Protein AF-A0A060C692-F1 (afdb_monomer_lite)

Sequence (59 aa):
MERYGDPRGQSIDAVVDWIERIPFTETRSYVQRVMENYQVYKMRLSGRVDIAADLVNGR

pLDDT: mean 90.81, std 10.36, range [42.88, 97.44]

Organism: NCBI:txid233795

Structure (mmCIF, N/CA/C/O backbone):
data_AF-A0A060C692-F1
#
_entry.id   AF-A0A060C692-F1
#
loop_
_atom_site.group_PDB
_atom_site.id
_atom_site.type_symbol
_atom_site.label_atom_id
_atom_site.label_alt_id
_atom_site.label_comp_id
_atom_site.label_asym_id
_atom_site.label_entity_id
_atom_site.label_seq_id
_atom_site.pdbx_PDB_ins_code
_atom_site.Cartn_x
_atom_site.Cartn_y
_atom_site.Cartn_z
_atom_site.occupancy
_atom_site.B_iso_or_equiv
_atom_site.auth_seq_id
_atom_site.auth_comp_id
_atom_site.auth_asym_id
_atom_site.auth_atom_id
_atom_site.pdbx_PDB_model_num
ATOM 1 N N . MET A 1 1 ? -2.524 -4.584 -24.124 1.00 42.88 1 MET A N 1
ATOM 2 C CA . MET A 1 1 ? -1.781 -4.804 -22.868 1.00 42.88 1 MET A CA 1
ATOM 3 C C . MET A 1 1 ? -1.889 -3.536 -22.049 1.00 42.88 1 MET A C 1
ATOM 5 O O . MET A 1 1 ? -1.284 -2.540 -22.431 1.00 42.88 1 MET A O 1
ATOM 9 N N . GLU A 1 2 ? -2.688 -3.534 -20.984 1.00 57.06 2 GLU A N 1
ATOM 10 C CA . GLU A 1 2 ? -2.545 -2.486 -19.972 1.00 57.06 2 GLU A CA 1
ATOM 11 C C . GLU A 1 2 ? -1.144 -2.615 -19.389 1.00 57.06 2 GLU A C 1
ATOM 13 O O . GLU A 1 2 ? -0.761 -3.676 -18.906 1.00 57.06 2 GLU A O 1
ATOM 18 N N . ARG A 1 3 ? -0.349 -1.554 -19.524 1.00 56.81 3 ARG A N 1
ATOM 19 C CA . ARG A 1 3 ? 1.096 -1.582 -19.275 1.00 56.81 3 ARG A CA 1
ATOM 20 C C . ARG A 1 3 ? 1.442 -1.909 -17.816 1.00 56.81 3 ARG A C 1
ATOM 22 O O . ARG A 1 3 ? 2.580 -2.276 -17.560 1.00 56.81 3 ARG A O 1
ATOM 29 N N . TYR A 1 4 ? 0.461 -1.828 -16.912 1.00 65.06 4 TYR A N 1
ATOM 30 C CA . TYR A 1 4 ? 0.633 -2.146 -15.499 1.00 65.06 4 TYR A CA 1
ATOM 31 C C . TYR A 1 4 ? -0.507 -2.971 -14.886 1.00 65.06 4 TYR A C 1
ATOM 33 O O . TYR A 1 4 ? -0.227 -3.672 -13.936 1.00 65.06 4 TYR A O 1
ATOM 41 N N . GLY A 1 5 ? -1.731 -3.021 -15.426 1.00 79.50 5 GLY A N 1
ATOM 42 C CA . GLY A 1 5 ? -2.813 -3.844 -14.853 1.00 79.50 5 GLY A CA 1
ATOM 43 C C . GLY A 1 5 ? -3.175 -3.490 -13.399 1.00 79.50 5 GLY A C 1
ATOM 44 O O . GLY A 1 5 ? -2.561 -2.622 -12.779 1.00 79.50 5 GLY A O 1
ATOM 45 N N . ASP A 1 6 ? -4.188 -4.162 -12.858 1.00 87.12 6 ASP A N 1
ATOM 46 C CA . ASP A 1 6 ? -4.668 -3.971 -11.486 1.00 87.12 6 ASP A CA 1
ATOM 47 C C . ASP A 1 6 ? -4.338 -5.208 -10.623 1.00 87.12 6 ASP A C 1
ATOM 49 O O . ASP A 1 6 ? -4.811 -6.308 -10.934 1.00 87.12 6 ASP A O 1
ATOM 53 N N . PRO A 1 7 ? -3.515 -5.081 -9.563 1.00 89.69 7 PRO A N 1
ATOM 54 C CA . PRO A 1 7 ? -3.151 -6.204 -8.702 1.00 89.69 7 PRO A CA 1
ATOM 55 C C . PRO A 1 7 ? -4.264 -6.598 -7.719 1.00 89.69 7 PRO A C 1
ATOM 57 O O . PRO A 1 7 ? -4.151 -7.627 -7.052 1.00 89.69 7 PRO A O 1
ATOM 60 N N . ARG A 1 8 ? -5.336 -5.803 -7.594 1.00 90.38 8 ARG A N 1
ATOM 61 C CA . ARG A 1 8 ? -6.382 -6.043 -6.595 1.00 90.38 8 ARG A CA 1
ATOM 62 C C . ARG A 1 8 ? -7.095 -7.374 -6.831 1.00 90.38 8 ARG A C 1
ATOM 64 O O . ARG A 1 8 ? -7.410 -7.745 -7.959 1.00 90.38 8 ARG A O 1
ATOM 71 N N . GLY A 1 9 ? -7.365 -8.089 -5.742 1.00 91.62 9 GLY A N 1
ATOM 72 C CA . GLY A 1 9 ? -8.002 -9.409 -5.764 1.00 91.62 9 GLY A CA 1
ATOM 73 C C . GLY A 1 9 ? -7.088 -10.566 -6.190 1.00 91.62 9 GLY A C 1
ATOM 74 O O . GLY A 1 9 ? -7.553 -11.704 -6.229 1.00 91.62 9 GLY A O 1
ATOM 75 N N . GLN A 1 10 ? -5.810 -10.310 -6.487 1.00 92.88 10 GLN A N 1
ATOM 76 C CA . GLN A 1 10 ? -4.815 -11.359 -6.726 1.00 92.88 10 GLN A CA 1
ATOM 77 C C . GLN A 1 10 ? -4.210 -11.871 -5.406 1.00 92.88 10 GLN A C 1
ATOM 79 O O . GLN A 1 10 ? -4.537 -11.384 -4.322 1.00 92.88 10 GLN A O 1
ATOM 84 N N . SER A 1 11 ? -3.331 -12.877 -5.479 1.00 95.00 11 SER A N 1
ATOM 85 C CA . SER A 1 11 ? -2.579 -13.326 -4.302 1.00 95.00 11 SER A CA 1
ATOM 86 C C . SER A 1 11 ? -1.676 -12.211 -3.773 1.00 95.00 11 SER A C 1
ATOM 88 O O . SER A 1 11 ? -1.248 -11.334 -4.524 1.00 95.00 11 SER A O 1
ATOM 90 N N . ILE A 1 12 ? -1.341 -12.275 -2.482 1.00 94.19 12 ILE A N 1
ATOM 91 C CA . ILE A 1 12 ? -0.430 -11.305 -1.867 1.00 94.19 12 ILE A CA 1
ATOM 92 C C . ILE A 1 12 ? 0.910 -11.228 -2.613 1.00 94.19 12 ILE A C 1
ATOM 94 O O . ILE A 1 12 ? 1.383 -10.129 -2.884 1.00 94.19 12 ILE A O 1
ATOM 98 N N . ASP A 1 13 ? 1.457 -12.368 -3.041 1.00 94.81 13 ASP A N 1
ATOM 99 C CA . ASP A 1 13 ? 2.707 -12.421 -3.807 1.00 94.81 13 ASP A CA 1
ATOM 100 C C . ASP A 1 13 ? 2.579 -11.691 -5.149 1.00 94.81 13 ASP A C 1
ATOM 102 O O . ASP A 1 13 ? 3.454 -10.915 -5.522 1.00 94.81 13 ASP A O 1
ATOM 106 N N . ALA A 1 14 ? 1.453 -11.857 -5.851 1.00 94.06 14 ALA A N 1
ATOM 107 C CA . ALA A 1 14 ? 1.220 -11.172 -7.118 1.00 94.06 14 ALA A CA 1
ATOM 108 C C . ALA A 1 14 ? 1.104 -9.649 -6.941 1.00 94.06 14 ALA A C 1
ATOM 110 O O . ALA A 1 14 ? 1.598 -8.899 -7.788 1.00 94.06 14 ALA A O 1
ATOM 111 N N . VAL A 1 15 ? 0.495 -9.191 -5.839 1.00 93.75 15 VAL A N 1
ATOM 112 C CA . VAL A 1 15 ? 0.431 -7.763 -5.486 1.00 93.75 15 VAL A CA 1
ATOM 113 C C . VAL A 1 15 ? 1.816 -7.212 -5.164 1.00 93.75 15 VAL A C 1
ATOM 115 O O . VAL A 1 15 ? 2.188 -6.156 -5.675 1.00 93.75 15 VAL A O 1
ATOM 118 N N . VAL A 1 16 ? 2.602 -7.924 -4.356 1.00 94.19 16 VAL A N 1
ATOM 119 C CA . VAL A 1 16 ? 3.968 -7.511 -4.006 1.00 94.19 16 VAL A CA 1
ATOM 120 C C . VAL A 1 16 ? 4.845 -7.460 -5.256 1.00 94.19 16 VAL A C 1
ATOM 122 O O . VAL A 1 16 ? 5.452 -6.427 -5.533 1.00 94.19 16 VAL A O 1
ATOM 125 N N . ASP A 1 17 ? 4.831 -8.504 -6.083 1.00 94.75 17 ASP A N 1
ATOM 126 C CA . ASP A 1 17 ? 5.582 -8.527 -7.336 1.00 94.75 17 ASP A CA 1
ATOM 127 C C . ASP A 1 17 ? 5.135 -7.420 -8.299 1.00 94.75 17 ASP A C 1
ATOM 129 O O . ASP A 1 17 ? 5.919 -6.931 -9.112 1.00 94.75 17 ASP A O 1
ATOM 133 N N . TRP A 1 18 ? 3.859 -7.030 -8.277 1.00 93.50 18 TRP A N 1
ATOM 134 C CA . TRP A 1 18 ? 3.369 -5.900 -9.062 1.00 93.50 18 TRP A CA 1
ATOM 135 C C . TRP A 1 18 ? 3.998 -4.580 -8.603 1.00 93.50 18 TRP A C 1
ATOM 137 O O . TRP A 1 18 ? 4.488 -3.822 -9.443 1.00 93.50 18 TRP A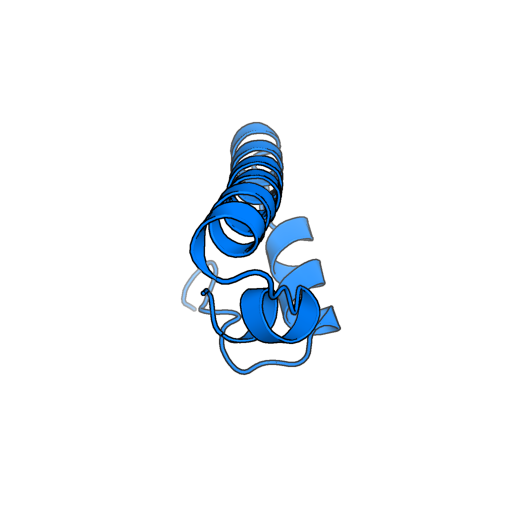 O 1
ATOM 147 N N . ILE A 1 19 ? 4.068 -4.339 -7.288 1.00 93.50 19 ILE A N 1
ATOM 148 C CA . ILE A 1 19 ? 4.744 -3.164 -6.715 1.00 93.50 19 ILE A CA 1
ATOM 149 C C . ILE A 1 19 ? 6.232 -3.179 -7.102 1.00 93.50 19 ILE A C 1
ATOM 151 O O . ILE A 1 19 ? 6.766 -2.173 -7.571 1.00 93.50 19 ILE A O 1
ATOM 155 N N . GLU A 1 20 ? 6.895 -4.331 -6.989 1.00 94.56 20 GLU A N 1
ATOM 156 C CA . GLU A 1 20 ? 8.318 -4.487 -7.321 1.00 94.56 20 GLU A CA 1
ATOM 157 C C . GLU A 1 20 ? 8.622 -4.385 -8.826 1.00 94.56 20 GLU A C 1
ATOM 159 O O . GLU A 1 20 ? 9.758 -4.115 -9.226 1.00 94.56 20 GLU A O 1
ATOM 164 N N . ARG A 1 21 ? 7.613 -4.539 -9.688 1.00 93.62 21 ARG A N 1
ATOM 165 C CA . ARG A 1 21 ? 7.736 -4.341 -11.140 1.00 93.62 21 ARG A CA 1
ATOM 166 C C . ARG A 1 21 ? 7.649 -2.877 -11.572 1.00 93.62 21 ARG A C 1
ATOM 168 O O . ARG A 1 21 ? 7.954 -2.586 -12.728 1.00 93.62 21 ARG A O 1
ATOM 175 N N . ILE A 1 22 ? 7.285 -1.948 -10.681 1.00 92.75 22 ILE A N 1
ATOM 176 C CA . ILE A 1 22 ? 7.248 -0.512 -10.993 1.00 92.75 22 ILE A CA 1
ATOM 177 C C . ILE A 1 22 ? 8.663 -0.047 -11.392 1.00 92.75 22 ILE A C 1
ATOM 179 O O . ILE A 1 22 ? 9.579 -0.118 -10.565 1.00 92.75 22 ILE A O 1
ATOM 183 N N . PRO A 1 23 ? 8.873 0.444 -12.632 1.00 94.44 23 PRO A N 1
ATOM 184 C CA . PRO A 1 23 ? 10.215 0.730 -13.148 1.00 94.44 23 PRO A CA 1
ATOM 185 C C . PRO A 1 23 ? 10.822 2.011 -12.566 1.00 94.44 23 PRO A C 1
ATOM 187 O O . PRO A 1 23 ? 12.038 2.181 -12.571 1.00 94.44 23 PRO A O 1
ATOM 190 N N . PHE A 1 24 ? 9.984 2.915 -12.060 1.00 95.56 24 PHE A N 1
ATOM 191 C CA . PHE A 1 24 ? 10.418 4.159 -11.440 1.00 95.56 24 PHE A CA 1
ATOM 192 C C . PHE A 1 24 ? 10.573 3.956 -9.932 1.00 95.56 24 PHE A C 1
ATOM 194 O O . PHE A 1 24 ? 9.582 3.808 -9.214 1.00 95.56 24 PHE A O 1
ATOM 201 N N . THR A 1 25 ? 11.814 3.969 -9.443 1.00 96.44 25 THR A N 1
ATOM 202 C CA . THR A 1 25 ? 12.124 3.759 -8.018 1.00 96.44 25 THR A CA 1
ATOM 203 C C . THR A 1 25 ? 11.390 4.747 -7.117 1.00 96.44 25 THR A C 1
ATOM 205 O O . THR A 1 25 ? 10.839 4.344 -6.100 1.00 96.44 25 THR A O 1
ATOM 208 N N . GLU A 1 26 ? 11.310 6.019 -7.517 1.00 97.31 26 GLU A N 1
ATOM 209 C CA . GLU A 1 26 ? 10.563 7.043 -6.779 1.00 97.31 26 GLU A CA 1
ATOM 210 C C . GLU A 1 26 ? 9.092 6.647 -6.599 1.00 97.31 26 GLU A C 1
ATOM 212 O O . GLU A 1 26 ? 8.565 6.699 -5.489 1.00 97.31 26 GLU A O 1
ATOM 217 N N . THR A 1 27 ? 8.447 6.165 -7.666 1.00 96.19 27 THR A N 1
ATOM 218 C CA . THR A 1 27 ? 7.054 5.708 -7.624 1.00 96.19 27 THR A CA 1
ATOM 219 C C . THR A 1 27 ? 6.892 4.468 -6.746 1.00 96.19 27 THR A C 1
ATOM 221 O O . THR A 1 27 ? 5.948 4.402 -5.963 1.00 96.19 27 THR A O 1
ATOM 224 N N . ARG A 1 28 ? 7.821 3.507 -6.811 1.00 95.81 28 ARG A N 1
ATOM 225 C CA . ARG A 1 28 ? 7.793 2.310 -5.955 1.00 95.81 28 ARG A CA 1
ATOM 226 C C . ARG A 1 28 ? 7.911 2.672 -4.477 1.00 95.81 28 ARG A C 1
ATOM 228 O O . ARG A 1 28 ? 7.082 2.254 -3.672 1.00 95.81 28 ARG A O 1
ATOM 235 N N . SER A 1 29 ? 8.901 3.494 -4.130 1.00 97.44 29 SER A N 1
ATOM 236 C CA . SER A 1 29 ? 9.102 3.963 -2.758 1.00 97.44 29 SER A CA 1
ATOM 237 C C . SER A 1 29 ? 7.924 4.796 -2.261 1.00 97.44 29 SER A C 1
ATOM 239 O O . SER A 1 29 ? 7.560 4.705 -1.091 1.00 97.44 29 SER A O 1
ATOM 241 N N . TYR A 1 30 ? 7.302 5.590 -3.137 1.00 96.62 30 TYR A N 1
ATOM 242 C CA . TYR A 1 30 ? 6.090 6.329 -2.801 1.00 96.62 30 TYR A CA 1
ATOM 243 C C . TYR A 1 30 ? 4.940 5.385 -2.427 1.00 96.62 30 TYR A C 1
ATOM 245 O O . TYR A 1 30 ? 4.352 5.547 -1.360 1.00 96.62 30 TYR A O 1
ATOM 253 N N . VAL A 1 31 ? 4.659 4.366 -3.248 1.00 94.44 31 VAL A N 1
ATOM 254 C CA . VAL A 1 31 ? 3.604 3.374 -2.972 1.00 94.44 31 VAL A CA 1
ATOM 255 C C . VAL A 1 31 ? 3.854 2.653 -1.646 1.00 94.44 31 VAL A C 1
ATOM 257 O O . VAL A 1 31 ? 2.951 2.596 -0.814 1.00 94.44 31 VAL A O 1
ATOM 260 N N . GLN A 1 32 ? 5.079 2.173 -1.410 1.00 94.50 32 GLN A N 1
ATOM 261 C CA . GLN A 1 32 ? 5.446 1.497 -0.159 1.00 94.50 32 GLN A CA 1
ATOM 262 C C . GLN A 1 32 ? 5.188 2.394 1.066 1.00 94.50 32 GLN A C 1
ATOM 264 O O . GLN A 1 32 ? 4.487 1.985 1.989 1.00 94.50 32 GLN A O 1
ATOM 269 N N . ARG A 1 33 ? 5.636 3.659 1.036 1.00 96.88 33 ARG A N 1
ATOM 270 C CA . ARG A 1 33 ? 5.413 4.624 2.132 1.00 96.88 33 ARG A CA 1
ATOM 271 C C . ARG A 1 33 ? 3.941 4.968 2.353 1.00 96.88 33 ARG A C 1
ATOM 273 O O . ARG A 1 33 ? 3.522 5.171 3.491 1.00 96.88 33 ARG A O 1
ATOM 280 N N . VAL A 1 34 ? 3.148 5.081 1.286 1.00 95.44 34 VAL A N 1
ATOM 281 C CA . VAL A 1 34 ? 1.702 5.332 1.399 1.00 95.44 34 VAL A CA 1
ATOM 282 C C . VAL A 1 34 ? 1.013 4.154 2.080 1.00 95.44 34 VAL A C 1
ATOM 284 O O . VAL A 1 34 ? 0.233 4.378 3.005 1.00 95.44 34 VAL A O 1
ATOM 287 N N . MET A 1 35 ? 1.341 2.920 1.687 1.00 93.38 35 MET A N 1
ATOM 288 C CA . MET A 1 35 ? 0.775 1.723 2.312 1.00 93.38 35 MET A CA 1
ATOM 289 C C . MET A 1 35 ? 1.193 1.599 3.780 1.00 93.38 35 MET A C 1
ATOM 291 O O . MET A 1 35 ? 0.342 1.344 4.627 1.00 93.38 35 MET A O 1
ATOM 295 N N . GLU A 1 36 ? 2.458 1.862 4.117 1.00 93.75 36 GLU A N 1
ATOM 296 C CA . GLU A 1 36 ? 2.923 1.900 5.512 1.00 93.75 36 GLU A CA 1
ATOM 297 C C . GLU A 1 36 ? 2.143 2.926 6.349 1.00 93.75 36 GLU A C 1
ATOM 299 O O . GLU A 1 36 ? 1.606 2.600 7.411 1.00 93.75 36 GLU A O 1
ATOM 304 N N . ASN A 1 37 ? 2.017 4.160 5.853 1.00 95.69 37 ASN A N 1
ATOM 305 C CA . ASN A 1 37 ? 1.283 5.218 6.546 1.00 95.69 37 ASN A CA 1
ATOM 306 C C . ASN A 1 37 ? -0.200 4.883 6.699 1.00 95.69 37 ASN A C 1
ATOM 308 O O . ASN A 1 37 ? -0.786 5.146 7.752 1.00 95.69 37 ASN A O 1
ATOM 312 N N . TYR A 1 38 ? -0.813 4.293 5.674 1.00 94.69 38 TYR A N 1
ATOM 313 C CA . TYR A 1 38 ? -2.208 3.883 5.729 1.00 94.69 38 TYR A CA 1
ATOM 314 C C . TYR A 1 38 ? -2.462 2.935 6.908 1.00 94.69 38 TYR A C 1
ATOM 316 O O . TYR A 1 38 ? -3.392 3.159 7.687 1.00 94.69 38 TYR A O 1
ATOM 324 N N . GLN A 1 39 ? -1.589 1.945 7.114 1.00 94.88 39 GLN A N 1
ATOM 325 C CA . GLN A 1 39 ? -1.716 0.997 8.224 1.00 94.88 39 GLN A CA 1
ATOM 326 C C . GLN A 1 39 ? -1.615 1.684 9.593 1.00 94.88 39 GLN A C 1
ATOM 328 O O . GLN A 1 39 ? -2.373 1.366 10.513 1.00 94.88 39 GLN A O 1
ATOM 333 N N . VAL A 1 40 ? -0.750 2.697 9.725 1.00 95.44 40 VAL A N 1
ATOM 334 C CA . VAL A 1 40 ? -0.654 3.518 10.945 1.00 95.44 40 VAL A CA 1
ATOM 335 C C . VAL A 1 40 ? -1.970 4.249 11.224 1.00 95.44 40 VAL A C 1
ATOM 337 O O . VAL A 1 40 ? -2.458 4.239 12.358 1.00 95.44 40 VAL A O 1
ATOM 340 N N . TYR A 1 41 ? -2.566 4.878 10.209 1.00 95.69 41 TYR A N 1
ATOM 341 C CA . TYR A 1 41 ? -3.835 5.588 10.375 1.00 95.69 41 TYR A CA 1
ATOM 342 C C . TYR A 1 41 ? -4.995 4.638 10.669 1.00 95.69 41 TYR A C 1
ATOM 344 O O . TYR A 1 41 ? -5.793 4.909 11.567 1.00 95.69 41 TYR A O 1
ATOM 352 N N . LYS A 1 42 ? -5.065 3.500 9.978 1.00 94.81 42 LYS A N 1
ATOM 353 C CA . LYS A 1 42 ? -6.098 2.489 10.204 1.00 94.81 42 LYS A CA 1
ATOM 354 C C . LYS A 1 42 ? -6.037 1.911 11.614 1.00 94.81 42 LYS A C 1
ATOM 356 O O . LYS A 1 42 ? -7.084 1.799 12.258 1.00 94.81 42 LYS A O 1
ATOM 361 N N . MET A 1 43 ? -4.836 1.647 12.134 1.00 95.88 43 MET A N 1
ATOM 362 C CA . MET A 1 43 ? -4.643 1.244 13.529 1.00 95.88 43 MET A CA 1
ATOM 363 C C . MET A 1 43 ? -5.190 2.300 14.493 1.00 95.88 43 MET A C 1
ATOM 365 O O . MET A 1 43 ? -5.951 1.977 15.399 1.00 95.88 43 MET A O 1
ATOM 369 N N . ARG A 1 44 ? -4.843 3.575 14.285 1.00 96.25 44 ARG A N 1
ATOM 370 C CA . ARG A 1 44 ? -5.285 4.672 15.163 1.00 96.25 44 ARG A CA 1
ATOM 371 C C . ARG A 1 44 ? -6.801 4.872 15.161 1.00 96.25 44 ARG A C 1
ATOM 373 O O . ARG A 1 44 ? -7.351 5.247 16.190 1.00 96.25 44 ARG A O 1
ATOM 380 N N . LEU A 1 45 ? -7.461 4.650 14.025 1.00 95.62 45 LEU A N 1
ATOM 381 C CA . LEU A 1 45 ? -8.899 4.895 13.867 1.00 95.62 45 LEU A CA 1
ATOM 382 C C . LEU A 1 45 ? -9.770 3.689 14.230 1.00 95.62 45 LEU A C 1
ATOM 384 O O . LEU A 1 45 ? -10.862 3.868 14.759 1.00 95.62 45 LEU A O 1
ATOM 388 N N . SER A 1 46 ? -9.318 2.471 13.926 1.00 95.19 46 SER A N 1
ATOM 389 C CA . SER A 1 46 ? -10.128 1.251 14.069 1.00 95.19 46 SER A CA 1
ATOM 390 C C . SER A 1 46 ? -9.608 0.267 15.119 1.00 95.19 46 SER A C 1
ATOM 392 O O . SER A 1 46 ? -10.312 -0.682 15.464 1.00 95.19 46 SER A O 1
ATOM 394 N N . GLY A 1 47 ? -8.377 0.452 15.611 1.00 95.25 47 GLY A N 1
ATOM 395 C CA . GLY A 1 47 ? -7.706 -0.489 16.513 1.00 95.25 47 GLY A CA 1
ATOM 396 C C . GLY A 1 47 ? -7.369 -1.840 15.872 1.00 95.25 47 GLY A C 1
ATOM 397 O O . GLY A 1 47 ? -7.041 -2.787 16.584 1.00 95.25 47 GLY A O 1
ATOM 398 N N . ARG A 1 48 ? -7.499 -1.966 14.544 1.00 91.94 48 ARG A N 1
ATOM 399 C CA . ARG A 1 48 ? -7.297 -3.208 13.790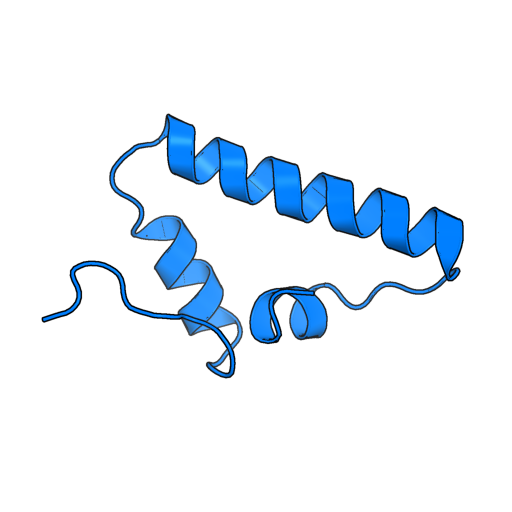 1.00 91.94 48 ARG A CA 1
ATOM 400 C C . ARG A 1 48 ? -6.498 -2.948 12.520 1.00 91.94 48 ARG A C 1
ATOM 402 O O . ARG A 1 48 ? -6.628 -1.898 11.901 1.00 91.94 48 ARG A O 1
ATOM 409 N N . VAL A 1 49 ? -5.690 -3.930 12.139 1.00 93.31 49 VAL A N 1
ATOM 410 C CA . VAL A 1 49 ? -4.796 -3.895 10.977 1.00 93.31 49 VAL A CA 1
ATOM 411 C C . VAL A 1 49 ? -4.766 -5.301 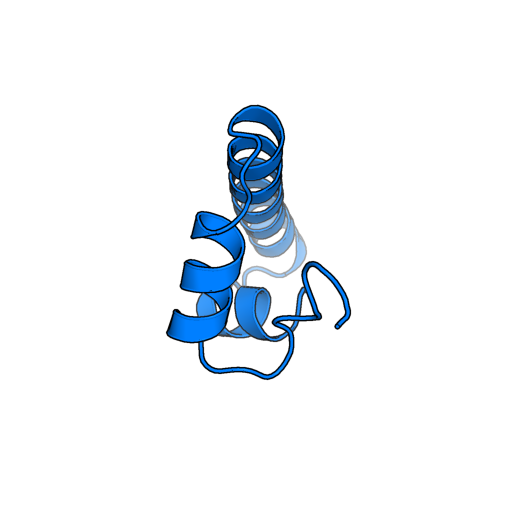10.388 1.00 93.31 49 VAL A C 1
ATOM 413 O O . VAL A 1 49 ? -4.632 -6.265 11.142 1.00 93.31 49 VAL A O 1
ATOM 416 N N . ASP A 1 50 ? -4.888 -5.416 9.068 1.00 94.00 50 ASP A N 1
ATOM 417 C CA . ASP A 1 50 ? -4.662 -6.664 8.337 1.00 94.00 50 ASP A CA 1
ATOM 418 C C . ASP A 1 50 ? -3.929 -6.339 7.037 1.00 94.00 50 ASP A C 1
ATOM 420 O O 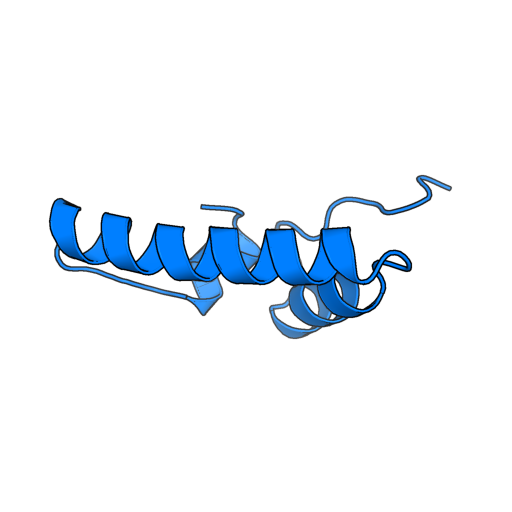. ASP A 1 50 ? -4.525 -6.112 5.988 1.00 94.00 50 ASP A O 1
ATOM 424 N N . ILE A 1 51 ? -2.602 -6.286 7.130 1.00 91.88 51 ILE A N 1
ATOM 425 C CA . ILE 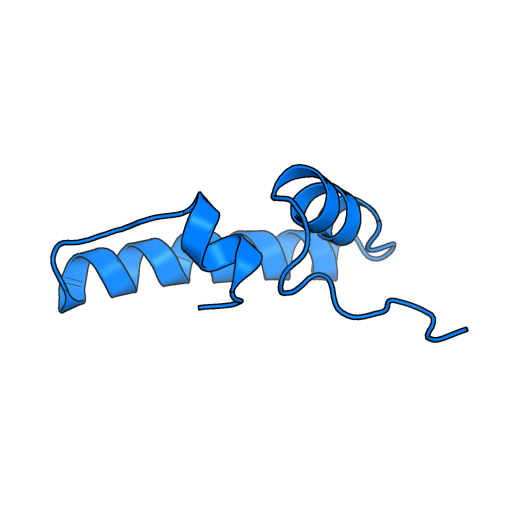A 1 51 ? -1.737 -5.808 6.048 1.00 91.88 51 ILE A CA 1
ATOM 426 C C . ILE A 1 51 ? -1.948 -6.626 4.768 1.00 91.88 51 ILE A C 1
ATOM 428 O O . ILE A 1 51 ? -2.004 -6.060 3.679 1.00 91.88 51 ILE A O 1
ATOM 432 N N . ALA A 1 52 ? -2.082 -7.950 4.889 1.00 91.81 52 ALA A N 1
ATOM 433 C CA . ALA A 1 52 ? -2.231 -8.825 3.733 1.00 91.81 52 ALA A CA 1
ATOM 434 C C . ALA A 1 52 ? -3.582 -8.602 3.045 1.00 91.81 52 ALA A C 1
ATOM 436 O O . ALA A 1 52 ? -3.630 -8.421 1.827 1.00 91.81 52 ALA A O 1
ATOM 437 N N . ALA A 1 53 ? -4.674 -8.558 3.814 1.00 92.81 53 ALA A N 1
ATOM 438 C CA . ALA A 1 53 ? -5.987 -8.269 3.253 1.00 92.81 53 ALA A CA 1
ATOM 439 C C . ALA A 1 53 ? -6.040 -6.864 2.638 1.00 92.81 53 ALA A C 1
ATOM 441 O O . ALA A 1 53 ? -6.656 -6.672 1.591 1.00 92.81 53 ALA A O 1
ATOM 442 N N . ASP A 1 54 ? -5.396 -5.885 3.256 1.00 92.88 54 ASP A N 1
ATOM 443 C CA . ASP A 1 54 ? -5.428 -4.491 2.824 1.00 92.88 54 ASP A CA 1
ATOM 444 C C . ASP A 1 54 ? -4.654 -4.271 1.527 1.00 92.88 54 ASP A C 1
ATOM 446 O O . ASP A 1 54 ? -5.159 -3.613 0.618 1.00 92.88 54 ASP A O 1
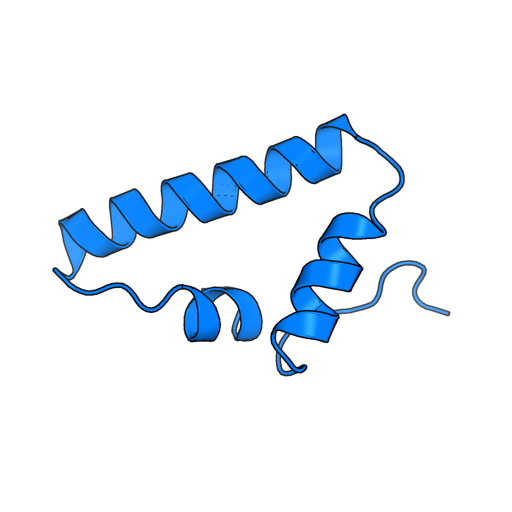ATOM 450 N N . LEU A 1 55 ? -3.484 -4.901 1.387 1.00 92.50 55 LEU A N 1
ATOM 451 C CA . LEU A 1 55 ? -2.717 -4.905 0.141 1.00 92.50 55 LEU A CA 1
ATOM 452 C C . LEU A 1 55 ? -3.500 -5.563 -1.002 1.00 92.50 55 LEU A C 1
ATOM 454 O O . LEU A 1 55 ? -3.579 -5.001 -2.091 1.00 92.50 55 LEU A O 1
ATOM 458 N N . VAL A 1 56 ? -4.133 -6.713 -0.750 1.00 93.06 56 VAL A N 1
ATOM 459 C CA . VAL A 1 56 ? -4.926 -7.430 -1.766 1.00 93.06 56 VAL A CA 1
ATOM 460 C C . VAL A 1 56 ? -6.170 -6.643 -2.183 1.00 93.06 56 VAL A C 1
ATOM 462 O O . VAL A 1 56 ? -6.552 -6.652 -3.353 1.00 93.06 56 VAL A O 1
ATOM 465 N N . ASN A 1 57 ? -6.818 -5.956 -1.245 1.00 92.00 57 ASN A N 1
ATOM 466 C CA . ASN A 1 57 ? -8.053 -5.216 -1.508 1.00 92.00 57 ASN A CA 1
ATOM 467 C C . ASN A 1 57 ? -7.814 -3.752 -1.920 1.00 92.00 57 ASN A C 1
ATOM 469 O O . ASN A 1 57 ? -8.759 -3.084 -2.342 1.00 92.00 57 ASN A O 1
ATOM 473 N N . GLY A 1 58 ? -6.587 -3.241 -1.786 1.00 82.88 58 GLY A N 1
ATOM 474 C CA . GLY A 1 58 ? -6.271 -1.823 -1.957 1.00 82.88 58 GLY A CA 1
ATOM 475 C C . GLY A 1 58 ? -6.984 -0.925 -0.939 1.00 82.88 58 GLY A C 1
ATOM 476 O O . GLY A 1 58 ? -7.441 0.158 -1.308 1.00 82.88 58 GLY A O 1
ATOM 477 N N . ARG A 1 59 ? -7.154 -1.406 0.299 1.00 79.62 59 ARG A N 1
ATOM 478 C CA . ARG A 1 59 ? -7.735 -0.645 1.418 1.00 79.62 59 ARG A CA 1
ATOM 479 C C . ARG A 1 59 ? -6.818 -0.714 2.620 1.00 79.62 59 ARG A C 1
ATOM 481 O O . ARG A 1 59 ? -7.066 -1.483 3.572 1.00 79.62 59 ARG A O 1
#

InterPro domains:
  IPR023346 Lysozyme-like domain superfamily [SSF53955] (15-51)

Foldseek 3Di:
DPPQDDQAQPALVSLVVSLVPPPDPVSSVVVVVVLVVVQVVCCVPPVDGDSRNCSNHVD

Secondary structure (DSSP, 8-state):
--SS---TTS-HHHHHHHHHT-S-HHHHHHHHHHHHHHHHHHHHHHS---HHHHHHHT-

Radius of gyration: 12.25 Å; chains: 1; bounding box: 22×20×39 Å